Protein AF-Q1WA80-F1 (afdb_monomer_lite)

Foldseek 3Di:
DDDDDDDDDDDDDDDDDAFDKAKWFFAADDPQFTWTDDDPDIDTDGPVNDDPQWDWDVPDVNTWTAGPVRPDTGGGGDIDIDGHHD

InterPro domains:
  IPR003029 S1 domain [PF00575] (16-85)
  IPR012340 Nucleic acid-binding, OB-fold [G3DSA:2.40.50.140] (18-86)
  IPR012340 Nucleic acid-binding, OB-fold [SSF50249] (15-86)
  IPR045113 RNA polymerase subunit Rpb7-like [PTHR12709] (4-86)

Organism: Ictalurus punctatus (NCBI:txid7998)

Sequence (86 aa):
SKSLYPVKYKAIVFRPFKGEVVDAVVTQVNKVGLFTEIGPMSCFISRHSIPSEMEFDPNSNPPCYKTVDEDVVIQQEDEIRLKIVG

Radius of gyration: 18.7 Å; chains: 1; bounding box: 37×24×69 Å

Secondary structure (DSSP, 8-state):
-----------------TT-EEEEEEEEEETTEEEEEETTEEEEEEGGGS-TTEEEESSSSS-EEEETTSS-EE-TT-EEEEE---

Structure (mmCIF, N/CA/C/O backbone):
data_AF-Q1WA80-F1
#
_entry.id   AF-Q1WA80-F1
#
loop_
_atom_site.group_PDB
_atom_site.id
_atom_site.type_symbol
_atom_site.label_atom_id
_atom_site.label_alt_id
_atom_site.label_comp_id
_atom_site.label_asym_id
_atom_site.label_entity_id
_atom_site.label_seq_id
_atom_site.pdbx_PDB_ins_code
_atom_site.Cartn_x
_atom_site.Cartn_y
_atom_site.Cartn_z
_atom_site.occupancy
_atom_site.B_iso_or_equiv
_atom_site.auth_seq_id
_atom_site.auth_comp_id
_atom_site.auth_asym_id
_atom_site.auth_atom_id
_atom_site.pdbx_PDB_model_num
ATOM 1 N N . SER A 1 1 ? -11.454 12.143 49.622 1.00 71.81 1 SER A N 1
ATOM 2 C CA . SER A 1 1 ? -11.977 10.955 48.915 1.00 71.81 1 SER A CA 1
ATOM 3 C C . SER A 1 1 ? -11.743 11.144 47.422 1.00 71.81 1 SER A C 1
ATOM 5 O O . SER A 1 1 ? -11.950 12.245 46.931 1.00 71.81 1 SER A O 1
ATOM 7 N N . LYS A 1 2 ? -11.246 10.136 46.696 1.00 74.44 2 LYS A N 1
ATOM 8 C CA . LYS A 1 2 ? -11.204 10.171 45.222 1.00 74.44 2 LYS A CA 1
ATOM 9 C C . LYS A 1 2 ? -12.484 9.513 44.706 1.00 74.44 2 LYS A C 1
ATOM 11 O O . LYS A 1 2 ? -12.761 8.383 45.096 1.00 74.44 2 LYS A O 1
ATOM 16 N N . SER A 1 3 ? -13.237 10.208 43.859 1.00 82.31 3 SER A N 1
ATOM 17 C CA . SER A 1 3 ? -14.408 9.651 43.173 1.00 82.31 3 SER A CA 1
ATOM 18 C C . SER A 1 3 ? -14.008 9.186 41.775 1.00 82.31 3 SER A C 1
ATOM 20 O O . SER A 1 3 ? -13.255 9.877 41.089 1.00 82.31 3 SER A O 1
ATOM 22 N N . LEU A 1 4 ? -14.502 8.021 41.358 1.00 92.81 4 LEU A N 1
ATOM 23 C CA . LEU A 1 4 ? -14.241 7.426 40.049 1.00 92.81 4 LEU A CA 1
ATOM 24 C C . LEU A 1 4 ? -15.577 7.237 39.328 1.00 92.81 4 LEU A C 1
ATOM 26 O O . LEU A 1 4 ? -16.494 6.636 39.884 1.00 92.81 4 LEU A O 1
ATOM 30 N N . TYR A 1 5 ? -15.683 7.760 38.106 1.00 94.94 5 TYR A N 1
ATOM 31 C CA . TYR A 1 5 ? -16.917 7.747 37.319 1.00 94.94 5 TYR A CA 1
ATOM 32 C C . TYR A 1 5 ? -16.689 6.998 36.001 1.00 94.94 5 TYR A C 1
ATOM 34 O O . TYR A 1 5 ? -15.989 7.510 35.127 1.00 94.94 5 TYR A O 1
ATOM 42 N N . PRO A 1 6 ? -17.239 5.785 35.834 1.00 94.06 6 PRO A N 1
ATOM 43 C CA . PRO A 1 6 ? -17.123 5.056 34.579 1.00 94.06 6 PRO A CA 1
ATOM 44 C C . PRO A 1 6 ? -17.996 5.710 33.502 1.00 94.06 6 PRO A C 1
ATOM 46 O O . PRO A 1 6 ? -19.203 5.865 33.679 1.00 94.06 6 PRO A O 1
ATOM 49 N N . VAL A 1 7 ? -17.393 6.056 32.363 1.00 96.75 7 VAL A N 1
ATOM 50 C CA . VAL A 1 7 ? -18.091 6.641 31.210 1.00 96.75 7 VAL A CA 1
ATOM 51 C C . VAL A 1 7 ? -18.117 5.640 30.062 1.00 96.75 7 VAL A C 1
ATOM 53 O O . VAL A 1 7 ? -17.086 5.095 29.674 1.00 96.75 7 VAL A O 1
ATOM 56 N N . LYS A 1 8 ? -19.307 5.414 29.498 1.00 97.62 8 LYS A N 1
ATOM 57 C CA . LYS A 1 8 ? -19.504 4.630 28.274 1.00 97.62 8 LYS A CA 1
ATOM 58 C C . LYS A 1 8 ? -19.715 5.586 27.106 1.00 97.62 8 LYS A C 1
ATOM 60 O O . LYS A 1 8 ? -20.549 6.480 27.196 1.00 97.62 8 LYS A O 1
ATOM 65 N N . TYR A 1 9 ? -18.995 5.375 26.011 1.00 97.50 9 TYR A N 1
ATOM 66 C CA . TYR A 1 9 ? -19.129 6.155 24.782 1.00 97.50 9 T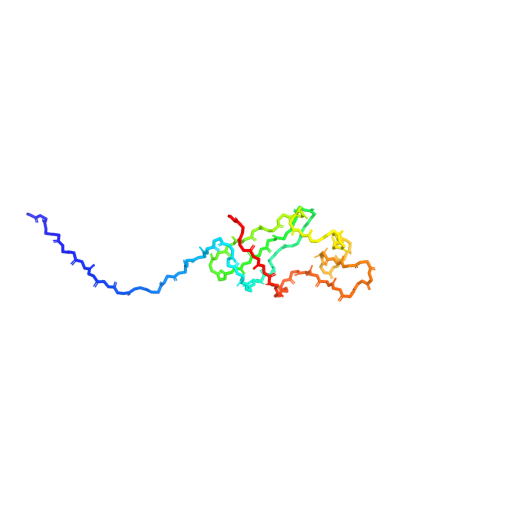YR A CA 1
ATOM 67 C C . TYR A 1 9 ? -18.947 5.249 23.560 1.00 97.50 9 TYR A C 1
ATOM 69 O O . TYR A 1 9 ? -18.399 4.151 23.669 1.00 97.50 9 TYR A O 1
ATOM 77 N N . LYS A 1 10 ? -19.437 5.695 22.400 1.00 97.69 10 LYS A N 1
ATOM 78 C CA . LYS A 1 10 ? -19.129 5.072 21.108 1.00 97.69 10 LYS A CA 1
ATOM 79 C C . LYS A 1 10 ? -17.939 5.798 20.493 1.00 97.69 10 LYS A C 1
ATOM 81 O O . LYS A 1 10 ? -17.887 7.023 20.545 1.00 97.69 10 LYS A O 1
ATOM 86 N N . ALA A 1 11 ? -17.024 5.045 19.900 1.00 97.62 11 ALA A N 1
ATOM 87 C CA . ALA A 1 11 ? -15.856 5.575 19.213 1.00 97.62 11 ALA A CA 1
ATOM 88 C C . ALA A 1 11 ? -15.775 4.989 17.804 1.00 97.62 11 ALA A C 1
ATOM 90 O O . ALA A 1 11 ? -16.131 3.827 17.598 1.00 97.62 11 ALA A O 1
ATOM 91 N N . ILE A 1 12 ? -15.281 5.786 16.859 1.00 97.56 12 ILE A N 1
ATOM 92 C CA . ILE A 1 12 ? -14.786 5.268 15.585 1.00 97.56 12 ILE A CA 1
ATOM 93 C C . ILE A 1 12 ? -13.373 4.759 15.849 1.00 97.56 12 ILE A C 1
ATOM 95 O O . ILE A 1 12 ? -12.562 5.460 16.451 1.00 97.56 12 ILE A O 1
ATOM 99 N N . VAL A 1 13 ? -13.098 3.532 15.427 1.00 96.88 13 VAL A N 1
ATOM 100 C CA . VAL A 1 13 ? -11.788 2.901 15.576 1.00 96.88 13 VAL A CA 1
ATOM 101 C C . VAL A 1 13 ? -11.339 2.367 14.228 1.00 96.88 13 VAL A C 1
ATOM 103 O O . VAL A 1 13 ? -12.150 1.846 13.465 1.00 96.88 13 VAL A O 1
ATOM 106 N N . PHE A 1 14 ? -10.045 2.477 13.953 1.00 96.88 14 PHE A N 1
ATOM 107 C CA . PHE A 1 14 ? -9.412 1.790 12.837 1.00 96.88 14 PHE A CA 1
ATOM 108 C C . PHE A 1 14 ? -8.843 0.465 13.353 1.00 96.88 14 PHE A C 1
ATOM 110 O O . PHE A 1 14 ? -8.014 0.461 14.264 1.00 96.88 14 PHE A O 1
ATOM 117 N N . ARG A 1 15 ? -9.346 -0.662 12.834 1.00 96.00 15 ARG A N 1
ATOM 118 C CA . ARG A 1 15 ? -8.979 -2.009 13.293 1.00 96.00 15 ARG A CA 1
ATOM 119 C C . ARG A 1 15 ? -8.676 -2.921 12.096 1.00 96.00 15 ARG A C 1
ATOM 121 O O . ARG A 1 15 ? -9.549 -3.702 11.721 1.00 96.00 15 ARG A O 1
ATOM 128 N N . PRO A 1 16 ? -7.462 -2.838 11.530 1.00 95.44 16 PRO A N 1
ATOM 129 C CA . PRO A 1 16 ? -7.037 -3.722 10.454 1.00 95.44 16 PRO A CA 1
ATOM 130 C C . PRO A 1 16 ? -7.043 -5.181 10.918 1.00 95.44 16 PRO A C 1
ATOM 132 O O . PRO A 1 16 ? -6.749 -5.472 12.085 1.00 95.44 16 PRO A O 1
ATOM 135 N N . PHE A 1 17 ? -7.372 -6.107 10.019 1.00 96.19 17 PHE A N 1
ATOM 136 C CA . PHE A 1 17 ? -7.387 -7.536 10.337 1.00 96.19 17 PHE A CA 1
ATOM 137 C C . PHE A 1 17 ? -6.684 -8.398 9.289 1.00 96.19 17 PHE A C 1
ATOM 139 O O . PHE A 1 17 ? -6.618 -8.088 8.104 1.00 96.19 17 PHE A O 1
ATOM 146 N N . LYS A 1 18 ? -6.145 -9.536 9.738 1.00 97.06 18 LYS A N 1
ATOM 147 C CA . LYS A 1 18 ? -5.479 -10.497 8.857 1.00 97.06 18 LYS A CA 1
ATOM 148 C C . LYS A 1 18 ? -6.447 -11.005 7.786 1.00 97.06 18 LYS A C 1
ATOM 150 O O . LYS A 1 18 ? -7.530 -11.491 8.103 1.00 97.06 18 LYS A O 1
ATOM 155 N N . GLY A 1 19 ? -6.011 -10.952 6.534 1.00 97.31 19 GLY A N 1
ATOM 156 C CA . GLY A 1 19 ? -6.783 -11.328 5.355 1.00 97.31 19 GLY A CA 1
ATOM 157 C C . GLY A 1 19 ? -7.604 -10.189 4.754 1.00 97.31 19 GLY A C 1
ATOM 158 O O . GLY A 1 19 ? -8.132 -10.373 3.660 1.00 97.31 19 GLY A O 1
ATOM 159 N N . GLU A 1 20 ? -7.693 -9.033 5.418 1.00 97.94 20 GLU A N 1
ATOM 160 C CA . GLU A 1 20 ? -8.348 -7.848 4.868 1.00 97.94 20 GLU A CA 1
ATOM 161 C C . GLU A 1 20 ? -7.599 -7.353 3.631 1.00 97.94 20 GLU A C 1
ATOM 163 O O . GLU A 1 20 ? -6.365 -7.291 3.626 1.00 97.94 20 GLU A O 1
ATOM 168 N N . VAL A 1 21 ? -8.353 -7.023 2.585 1.00 98.44 21 VAL A N 1
ATOM 169 C CA . VAL A 1 21 ? -7.830 -6.387 1.379 1.00 98.44 21 VAL A CA 1
ATOM 170 C C . VAL A 1 21 ? -8.179 -4.910 1.448 1.00 98.44 21 VAL A C 1
ATOM 172 O O . 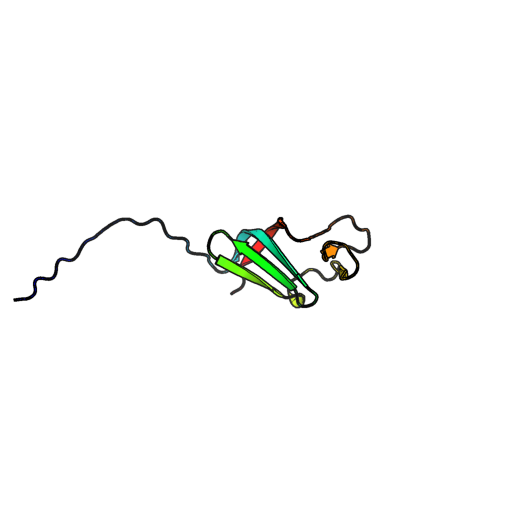VAL A 1 21 ? -9.355 -4.567 1.554 1.00 98.44 21 VAL A O 1
ATOM 175 N N . VAL A 1 22 ? -7.160 -4.060 1.403 1.00 98.25 22 VAL A N 1
ATOM 176 C CA . VAL A 1 22 ? -7.275 -2.611 1.589 1.00 98.25 22 VAL A CA 1
ATOM 177 C C . VAL A 1 22 ? -6.503 -1.878 0.503 1.00 98.25 22 VAL A C 1
ATOM 179 O O . VAL A 1 22 ? -5.540 -2.415 -0.052 1.00 98.25 22 VAL A O 1
ATOM 182 N N . ASP A 1 23 ? -6.928 -0.652 0.225 1.00 98.50 23 ASP A N 1
ATOM 183 C CA . ASP A 1 23 ? -6.182 0.276 -0.616 1.00 98.50 23 ASP A CA 1
ATOM 184 C C . ASP A 1 23 ? -5.168 1.038 0.264 1.00 98.50 23 ASP A C 1
ATOM 186 O O . ASP A 1 23 ? -5.443 1.347 1.430 1.00 98.50 23 ASP A O 1
ATOM 190 N N . ALA A 1 24 ? -3.972 1.276 -0.268 1.00 98.62 24 ALA A N 1
ATOM 191 C CA . ALA A 1 24 ? -2.842 1.874 0.433 1.00 98.62 24 ALA A CA 1
ATOM 192 C C . ALA A 1 24 ? -2.061 2.801 -0.502 1.00 98.62 24 ALA A C 1
ATOM 194 O O . ALA A 1 24 ? -1.999 2.554 -1.705 1.00 98.62 24 ALA A O 1
ATOM 195 N N . VAL A 1 25 ? -1.419 3.821 0.060 1.00 98.81 25 VAL A N 1
ATOM 196 C CA . VAL A 1 25 ? -0.550 4.741 -0.689 1.00 98.81 25 VAL A CA 1
ATOM 197 C C . VAL A 1 25 ? 0.901 4.335 -0.490 1.00 98.81 25 VAL A C 1
ATOM 199 O O . VAL A 1 25 ? 1.335 4.150 0.647 1.00 98.81 25 VAL A O 1
ATOM 202 N N . VAL A 1 26 ? 1.665 4.184 -1.570 1.00 98.81 26 VAL A N 1
ATOM 203 C CA . VAL A 1 26 ? 3.099 3.875 -1.506 1.00 98.81 26 VAL A CA 1
ATOM 204 C C . VAL A 1 26 ? 3.877 5.106 -1.051 1.00 98.81 26 VAL A C 1
ATOM 206 O O . VAL A 1 26 ? 3.902 6.124 -1.731 1.00 98.81 26 VAL A O 1
ATOM 209 N N . THR A 1 27 ? 4.579 5.008 0.076 1.00 98.69 27 THR A N 1
ATOM 210 C CA . THR A 1 27 ? 5.402 6.104 0.615 1.00 98.69 27 THR A CA 1
ATOM 211 C C . THR A 1 27 ? 6.884 5.941 0.307 1.00 98.69 27 THR A C 1
ATOM 213 O O . THR A 1 27 ? 7.620 6.924 0.257 1.00 98.69 27 THR A O 1
ATOM 216 N N . GLN A 1 28 ? 7.350 4.710 0.080 1.00 98.50 28 GLN A N 1
ATOM 217 C CA . GLN A 1 28 ? 8.727 4.456 -0.335 1.00 98.50 28 GLN A CA 1
ATOM 218 C C . GLN A 1 28 ? 8.855 3.130 -1.084 1.00 98.50 28 GLN A C 1
ATOM 220 O O . GLN A 1 28 ? 8.310 2.106 -0.668 1.00 98.50 28 GLN A O 1
ATOM 225 N N . VAL A 1 29 ? 9.678 3.133 -2.132 1.00 98.69 29 VAL A N 1
ATOM 226 C CA . VAL A 1 29 ? 10.076 1.933 -2.873 1.00 98.69 29 VAL A CA 1
ATOM 227 C C . VAL A 1 29 ? 11.564 1.666 -2.683 1.00 98.69 29 VAL A C 1
ATOM 229 O O . VAL A 1 29 ? 12.386 2.577 -2.778 1.00 98.69 29 VAL A O 1
ATOM 232 N N . ASN A 1 30 ? 11.938 0.416 -2.398 1.00 98.06 30 ASN A N 1
ATOM 233 C CA . ASN A 1 30 ? 13.338 0.009 -2.321 1.00 98.06 30 ASN A CA 1
ATOM 234 C C . ASN A 1 30 ? 13.533 -1.486 -2.655 1.00 98.06 30 ASN A C 1
ATOM 236 O O . ASN A 1 30 ? 12.587 -2.260 -2.810 1.00 98.06 30 ASN A O 1
ATOM 240 N N . LYS A 1 31 ? 14.796 -1.928 -2.695 1.00 98.06 31 LYS A N 1
ATOM 241 C CA . LYS A 1 31 ? 15.152 -3.322 -3.016 1.00 98.06 31 LYS A CA 1
ATOM 242 C C . LYS A 1 31 ? 14.605 -4.382 -2.048 1.00 98.06 31 LYS A C 1
ATOM 244 O O . LYS A 1 31 ? 14.590 -5.554 -2.405 1.00 98.06 31 LYS A O 1
ATOM 249 N N . VAL A 1 32 ? 14.239 -4.014 -0.814 1.00 98.31 32 VAL A N 1
ATOM 250 C CA . VAL A 1 32 ? 13.711 -4.973 0.176 1.00 98.31 32 VAL A CA 1
ATOM 251 C C . VAL A 1 32 ? 12.188 -5.077 0.132 1.00 98.31 32 VAL A C 1
ATOM 253 O O . VAL A 1 32 ? 11.645 -6.074 0.614 1.00 98.31 32 VAL A O 1
ATOM 256 N N . GLY A 1 33 ? 11.500 -4.092 -0.454 1.00 98.38 33 GLY A N 1
ATOM 257 C CA . GLY A 1 33 ? 10.047 -4.079 -0.561 1.00 98.38 33 GLY A CA 1
ATOM 258 C C . GLY A 1 33 ? 9.443 -2.689 -0.765 1.00 98.38 33 GLY A C 1
ATOM 259 O O . GLY A 1 33 ? 10.093 -1.769 -1.264 1.00 98.38 33 GLY A O 1
ATOM 260 N N . LEU A 1 34 ? 8.187 -2.556 -0.346 1.00 98.75 34 LEU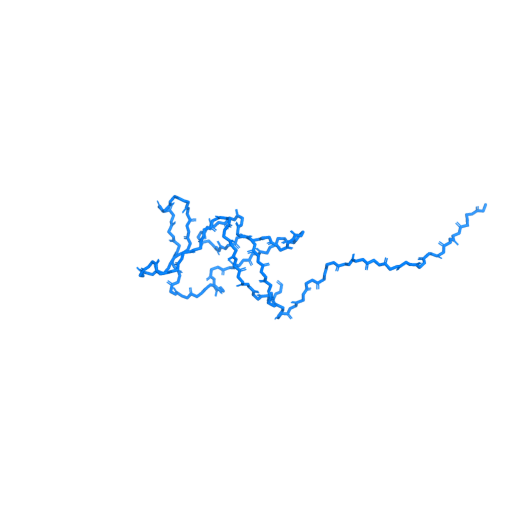 A N 1
ATOM 261 C CA . LEU A 1 34 ? 7.401 -1.325 -0.399 1.00 98.75 34 LEU A CA 1
ATOM 262 C C . LEU A 1 34 ? 7.014 -0.899 1.017 1.00 98.75 34 LEU A C 1
ATOM 264 O O . LEU A 1 34 ? 6.538 -1.723 1.802 1.00 98.75 34 LEU A O 1
ATOM 268 N N . PHE A 1 35 ? 7.174 0.383 1.329 1.00 98.62 35 PHE A N 1
ATOM 269 C CA . PHE A 1 35 ? 6.497 1.010 2.459 1.00 98.62 35 PHE A CA 1
ATOM 270 C C . PHE A 1 35 ? 5.241 1.707 1.956 1.00 98.62 35 PHE A C 1
ATOM 272 O O . PHE A 1 35 ? 5.260 2.373 0.922 1.00 98.62 35 PHE A O 1
ATOM 279 N N . THR A 1 36 ? 4.148 1.517 2.686 1.00 98.75 36 THR A N 1
ATOM 280 C CA . THR A 1 36 ? 2.828 2.044 2.343 1.00 98.75 36 THR A CA 1
ATOM 281 C C . THR A 1 36 ? 2.125 2.588 3.580 1.00 98.75 36 THR A C 1
ATOM 283 O O . THR A 1 36 ? 2.450 2.196 4.705 1.00 98.75 36 THR A O 1
ATOM 286 N N . GLU A 1 37 ? 1.139 3.452 3.376 1.00 98.56 37 GLU A N 1
ATOM 287 C CA . GLU A 1 37 ? 0.242 3.949 4.416 1.00 98.56 37 GLU A CA 1
ATOM 288 C C . GLU A 1 37 ? -1.215 3.585 4.115 1.00 98.56 37 GLU A C 1
ATOM 290 O O . GLU A 1 37 ? -1.699 3.726 2.993 1.00 98.56 37 GLU A O 1
ATOM 295 N N . ILE A 1 38 ? -1.919 3.119 5.148 1.00 98.12 38 ILE A N 1
ATOM 296 C CA . ILE A 1 38 ? -3.356 2.834 5.151 1.00 98.12 38 ILE A CA 1
ATOM 297 C C . ILE A 1 38 ? -3.966 3.708 6.243 1.00 98.12 38 ILE A C 1
ATOM 299 O O . ILE A 1 38 ? -4.048 3.318 7.414 1.00 98.12 38 ILE A O 1
ATOM 303 N N . GLY A 1 39 ? -4.320 4.940 5.875 1.00 96.25 39 GLY A N 1
ATOM 304 C CA . GLY A 1 39 ? -4.676 5.971 6.847 1.00 96.25 39 GLY A CA 1
ATOM 305 C C . GLY A 1 39 ? -3.564 6.133 7.899 1.00 96.25 39 GLY A C 1
ATOM 306 O O . GLY A 1 39 ? -2.440 6.450 7.532 1.00 96.25 39 GLY A O 1
ATOM 307 N N . PRO A 1 40 ? -3.828 5.903 9.200 1.00 96.31 40 PRO A N 1
ATOM 308 C CA . PRO A 1 40 ? -2.829 6.090 10.256 1.00 96.31 40 PRO A CA 1
ATOM 309 C C . PRO A 1 40 ? -1.828 4.929 10.412 1.00 96.31 40 PRO A C 1
ATOM 311 O O . PRO A 1 40 ? -0.981 4.987 11.303 1.00 96.31 40 PRO A O 1
ATOM 314 N N . MET A 1 41 ? -1.951 3.843 9.642 1.00 96.81 41 MET A N 1
ATOM 315 C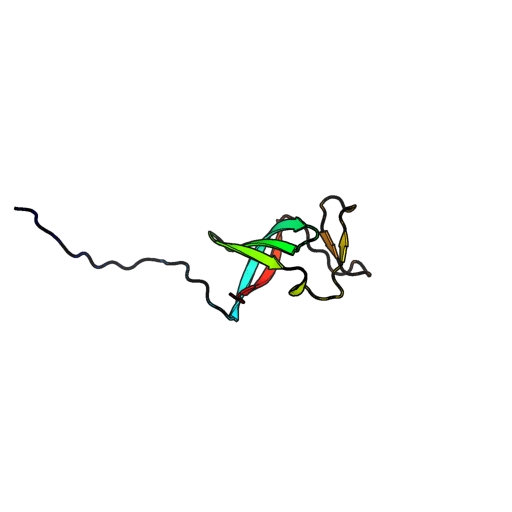 CA . MET A 1 41 ? -1.094 2.662 9.780 1.00 96.81 41 MET A CA 1
ATOM 316 C C . MET A 1 41 ? -0.059 2.581 8.662 1.00 96.81 41 MET A C 1
ATOM 318 O O . MET A 1 41 ? -0.417 2.536 7.489 1.00 96.81 41 MET A O 1
ATOM 322 N N . SER A 1 42 ? 1.213 2.433 9.031 1.00 97.88 42 SER A N 1
ATOM 323 C CA . SER A 1 42 ? 2.269 2.038 8.097 1.00 97.88 42 SER A CA 1
ATOM 324 C C . SER A 1 42 ? 2.248 0.524 7.864 1.00 97.88 42 SER A C 1
ATOM 326 O O . SER A 1 42 ? 2.158 -0.257 8.813 1.00 97.88 42 SER A O 1
ATOM 328 N N . CYS A 1 43 ? 2.375 0.100 6.610 1.00 98.19 43 CYS A N 1
ATOM 329 C CA . CYS A 1 43 ? 2.449 -1.302 6.216 1.00 98.19 43 CYS A CA 1
ATOM 330 C C . CYS A 1 43 ? 3.674 -1.536 5.326 1.00 98.19 43 CYS A C 1
ATOM 332 O O . CYS A 1 43 ? 3.941 -0.774 4.395 1.00 98.19 43 CYS A O 1
ATOM 334 N N . PHE A 1 44 ? 4.423 -2.597 5.625 1.00 98.38 44 PHE A N 1
ATOM 335 C CA . PHE A 1 44 ? 5.576 -3.017 4.837 1.00 98.38 44 PHE A CA 1
ATOM 336 C C . PHE A 1 44 ? 5.248 -4.280 4.039 1.00 98.38 44 PHE A C 1
ATOM 338 O O . PHE A 1 44 ? 4.856 -5.301 4.608 1.00 98.38 44 PHE A O 1
ATOM 345 N N . ILE A 1 45 ? 5.468 -4.227 2.726 1.00 98.69 45 ILE A N 1
ATOM 346 C CA . ILE A 1 45 ? 5.337 -5.368 1.820 1.00 98.69 45 ILE A CA 1
ATOM 347 C C . ILE A 1 45 ? 6.743 -5.841 1.460 1.00 98.69 45 ILE A C 1
ATOM 349 O O . ILE A 1 45 ? 7.438 -5.201 0.675 1.00 98.69 45 ILE A O 1
ATOM 353 N N . SER A 1 46 ? 7.168 -6.972 2.026 1.00 98.31 46 SER A N 1
ATOM 354 C CA . SER A 1 46 ? 8.448 -7.598 1.672 1.00 98.31 46 SER A CA 1
ATOM 355 C C . SER A 1 46 ? 8.490 -7.975 0.190 1.00 98.31 46 SER A C 1
ATOM 357 O O . SER A 1 46 ? 7.499 -8.478 -0.337 1.00 98.31 46 SER A O 1
ATOM 359 N N . ARG A 1 47 ? 9.663 -7.865 -0.452 1.00 98.06 47 ARG A N 1
ATOM 360 C CA . ARG A 1 47 ? 9.911 -8.377 -1.812 1.00 98.06 47 ARG A CA 1
ATOM 361 C C . ARG A 1 47 ? 9.458 -9.827 -2.006 1.00 98.06 47 ARG A C 1
ATOM 363 O O . ARG A 1 47 ? 9.022 -10.174 -3.099 1.00 98.06 47 ARG A O 1
ATOM 370 N N . HIS A 1 48 ? 9.538 -10.660 -0.967 1.00 97.62 48 HIS A N 1
ATOM 371 C CA . HIS A 1 48 ? 9.096 -12.060 -1.016 1.00 97.62 48 HIS A CA 1
ATOM 372 C C . HIS A 1 48 ? 7.573 -12.226 -1.130 1.00 97.62 48 HIS A C 1
ATOM 374 O O . HIS A 1 48 ? 7.107 -13.297 -1.505 1.00 97.62 48 HIS A O 1
ATOM 380 N N . SER A 1 49 ? 6.808 -11.182 -0.809 1.00 98.00 49 SER A N 1
ATOM 381 C CA . SER A 1 49 ? 5.349 -11.128 -0.946 1.00 98.00 49 SER A CA 1
ATOM 382 C C . SER A 1 49 ? 4.895 -10.419 -2.227 1.00 98.00 49 SER A C 1
ATOM 384 O O . SER A 1 49 ? 3.700 -10.404 -2.514 1.00 98.00 49 SER A O 1
ATOM 386 N N . ILE A 1 50 ? 5.824 -9.812 -2.974 1.00 98.06 50 ILE A N 1
ATOM 387 C CA . ILE A 1 50 ? 5.568 -9.165 -4.266 1.00 98.06 50 ILE A CA 1
ATOM 388 C C . ILE A 1 50 ? 5.696 -10.231 -5.368 1.00 98.06 50 ILE A C 1
ATOM 390 O O . ILE A 1 50 ? 6.621 -11.050 -5.285 1.00 98.06 50 ILE A O 1
ATOM 394 N N . PRO A 1 51 ? 4.822 -10.234 -6.395 1.00 97.56 51 PRO A N 1
ATOM 395 C CA . PRO A 1 51 ? 4.927 -11.165 -7.516 1.00 97.56 51 PRO A CA 1
ATOM 396 C C . PRO A 1 51 ? 6.333 -11.211 -8.139 1.00 97.56 51 PRO A C 1
ATOM 398 O O . PRO A 1 51 ? 7.098 -10.242 -8.090 1.00 97.56 51 PRO A O 1
ATOM 401 N N . SER A 1 52 ? 6.723 -12.370 -8.669 1.00 96.81 52 SER A N 1
ATOM 402 C CA . SER A 1 52 ? 8.079 -12.593 -9.192 1.00 96.81 52 SER A CA 1
ATOM 403 C C . SER A 1 52 ? 8.399 -11.724 -10.404 1.00 96.81 52 SER A C 1
ATOM 405 O O . SER A 1 52 ? 9.540 -11.298 -10.536 1.00 96.81 52 SER A O 1
ATOM 407 N N . GLU A 1 53 ? 7.389 -11.440 -11.221 1.00 97.00 53 GLU A N 1
ATOM 408 C CA . GLU A 1 53 ? 7.432 -10.645 -12.447 1.00 97.00 53 GLU A CA 1
ATOM 409 C C . GLU A 1 53 ? 7.697 -9.153 -12.212 1.00 97.00 53 GLU A C 1
ATOM 411 O O . GLU A 1 53 ? 8.062 -8.457 -13.152 1.00 97.00 53 GLU A O 1
ATOM 416 N N . MET A 1 54 ? 7.540 -8.665 -10.977 1.00 98.19 54 MET A N 1
ATOM 417 C CA . MET A 1 54 ? 7.839 -7.282 -10.608 1.00 98.19 54 MET A CA 1
ATOM 418 C C . MET A 1 54 ? 9.302 -7.157 -10.169 1.00 98.19 54 MET A C 1
ATOM 420 O O . MET A 1 54 ? 9.722 -7.708 -9.143 1.00 98.19 54 MET A O 1
ATOM 424 N N . GLU A 1 55 ? 10.082 -6.386 -10.913 1.00 98.00 55 GLU A N 1
ATOM 425 C CA . GLU A 1 55 ? 11.503 -6.158 -10.674 1.00 98.00 55 GLU A CA 1
ATOM 426 C C . GLU A 1 55 ? 11.748 -4.759 -10.110 1.00 98.00 55 GLU A C 1
ATOM 428 O O . GLU A 1 55 ? 11.125 -3.786 -10.526 1.00 98.00 55 GLU A O 1
ATOM 433 N N . PHE A 1 56 ? 12.650 -4.662 -9.130 1.00 98.50 56 PHE A N 1
ATOM 434 C CA . PHE A 1 56 ? 13.045 -3.374 -8.568 1.00 98.50 56 PHE A CA 1
ATOM 435 C C . PHE A 1 56 ? 14.014 -2.670 -9.517 1.00 98.50 56 PHE A C 1
ATOM 437 O O . PHE A 1 56 ? 15.091 -3.201 -9.798 1.00 98.50 56 PHE A O 1
ATOM 444 N N . ASP A 1 57 ? 13.670 -1.455 -9.931 1.00 98.19 57 ASP A N 1
ATOM 445 C CA . ASP A 1 57 ? 14.517 -0.593 -10.746 1.00 98.19 57 ASP A CA 1
ATOM 446 C C . ASP A 1 57 ? 14.999 0.623 -9.928 1.00 98.19 57 ASP A C 1
ATOM 448 O O . ASP A 1 57 ? 14.236 1.572 -9.716 1.00 98.19 57 ASP A O 1
ATOM 452 N N . PRO A 1 58 ? 16.264 0.627 -9.455 1.00 97.88 58 PRO A N 1
ATOM 453 C CA . PRO A 1 58 ? 16.839 1.765 -8.741 1.00 97.88 58 PRO A CA 1
ATOM 454 C C . PRO A 1 58 ? 17.246 2.923 -9.659 1.00 97.88 58 PRO A C 1
ATOM 456 O O . PRO A 1 58 ? 17.577 3.991 -9.149 1.00 97.88 58 PRO A O 1
ATOM 459 N N . ASN A 1 59 ? 17.309 2.698 -10.975 1.00 97.44 59 ASN A N 1
ATOM 460 C CA . ASN A 1 59 ? 17.764 3.692 -11.945 1.00 97.44 59 ASN A CA 1
ATOM 461 C C . ASN A 1 59 ? 16.601 4.525 -12.499 1.00 97.44 59 ASN A C 1
ATOM 463 O O . ASN A 1 59 ? 16.834 5.606 -13.041 1.00 97.44 59 ASN A O 1
ATOM 467 N N . SER A 1 60 ? 15.366 4.037 -12.354 1.00 96.44 60 SER A N 1
ATOM 468 C CA . SER A 1 60 ? 14.163 4.834 -12.582 1.00 96.44 60 SER A CA 1
ATOM 469 C C . SER A 1 60 ? 14.111 6.028 -11.619 1.00 96.44 60 SER A C 1
ATOM 471 O O . SER A 1 60 ? 14.610 5.974 -10.493 1.00 96.44 60 SER A O 1
ATOM 473 N N . ASN A 1 61 ? 13.519 7.133 -12.076 1.00 94.56 61 ASN A N 1
ATOM 474 C CA . ASN A 1 61 ? 13.368 8.358 -11.295 1.00 94.56 61 ASN A CA 1
ATOM 475 C C . ASN A 1 61 ? 11.889 8.789 -11.297 1.00 94.56 61 ASN A C 1
ATOM 477 O O . ASN A 1 61 ? 11.479 9.475 -12.238 1.00 94.56 61 ASN A O 1
ATOM 481 N N . PRO A 1 62 ? 11.091 8.402 -10.285 1.00 95.75 62 PRO A N 1
ATOM 482 C CA . PRO A 1 62 ? 11.492 7.778 -9.014 1.00 95.75 62 PRO A CA 1
ATOM 483 C C . PRO A 1 62 ? 11.804 6.265 -9.117 1.00 95.75 62 PRO A C 1
ATOM 485 O O . PRO A 1 62 ? 11.351 5.614 -10.058 1.00 95.75 62 PRO A O 1
ATOM 488 N N . PRO A 1 63 ? 12.547 5.677 -8.152 1.00 98.12 63 PRO A N 1
ATOM 489 C CA . PRO A 1 63 ? 12.731 4.228 -8.072 1.00 98.12 63 PRO A CA 1
ATOM 490 C C . PRO A 1 63 ? 11.392 3.494 -7.962 1.00 98.12 63 PRO A C 1
ATOM 492 O O . PRO A 1 63 ? 10.497 3.943 -7.242 1.00 98.12 63 PRO A O 1
ATOM 495 N N . CYS A 1 64 ? 11.267 2.349 -8.630 1.00 98.56 64 CYS A N 1
ATOM 496 C CA . CYS A 1 64 ? 9.987 1.651 -8.756 1.00 98.56 64 CYS A CA 1
ATOM 497 C C . CYS A 1 64 ? 10.131 0.121 -8.724 1.00 98.56 64 CYS A C 1
ATOM 499 O O . CYS A 1 64 ? 11.233 -0.426 -8.816 1.00 98.56 64 CYS A O 1
ATOM 501 N N . TYR A 1 65 ? 9.002 -0.571 -8.575 1.00 98.69 65 TYR A N 1
ATOM 502 C CA . TYR A 1 65 ? 8.843 -1.950 -9.033 1.00 98.69 65 TYR A CA 1
ATOM 503 C C . TYR A 1 65 ? 8.082 -1.943 -10.349 1.00 98.69 65 TYR A C 1
ATOM 505 O O . TYR A 1 65 ? 7.043 -1.294 -10.430 1.00 98.69 65 TYR A O 1
ATOM 513 N N . LYS A 1 66 ? 8.546 -2.686 -11.350 1.00 98.31 66 LYS A N 1
ATOM 514 C CA . LYS A 1 66 ? 7.862 -2.773 -12.642 1.00 98.31 66 LYS A CA 1
ATOM 515 C C . LYS A 1 66 ? 7.935 -4.159 -13.258 1.00 98.31 66 LYS A C 1
ATOM 517 O O . LYS A 1 66 ? 8.858 -4.914 -12.958 1.00 98.31 66 LYS A O 1
ATOM 522 N N . THR A 1 67 ? 6.972 -4.492 -14.107 1.00 98.12 67 THR A N 1
ATOM 523 C CA . THR A 1 67 ? 7.065 -5.677 -14.964 1.00 98.12 67 THR A CA 1
ATOM 524 C C . THR A 1 67 ? 8.105 -5.472 -16.067 1.00 98.12 67 THR A C 1
ATOM 526 O O . THR A 1 67 ? 8.451 -4.343 -16.412 1.00 98.12 67 THR A O 1
ATOM 529 N N . VAL A 1 68 ? 8.623 -6.569 -16.627 1.00 95.25 68 VAL A N 1
ATOM 530 C CA . VAL A 1 68 ? 9.641 -6.537 -17.700 1.00 95.25 68 VAL A CA 1
ATOM 531 C C . VAL A 1 68 ? 9.123 -5.857 -18.974 1.00 95.25 68 VAL A C 1
ATOM 533 O O . VAL A 1 68 ? 9.890 -5.211 -19.682 1.00 95.25 68 VAL A O 1
ATOM 536 N N . ASP A 1 69 ? 7.832 -6.008 -19.262 1.00 95.88 69 ASP A N 1
ATOM 537 C CA . ASP A 1 69 ? 7.128 -5.334 -20.361 1.00 95.88 69 ASP A CA 1
ATOM 538 C C . ASP A 1 69 ? 6.725 -3.885 -20.032 1.00 95.88 69 ASP A C 1
ATOM 540 O O . ASP A 1 69 ? 6.249 -3.177 -20.913 1.00 95.88 69 ASP A O 1
ATOM 544 N N . GLU A 1 70 ? 6.960 -3.437 -18.795 1.00 94.25 70 GLU A N 1
ATOM 545 C CA . GLU A 1 70 ? 6.596 -2.119 -18.265 1.00 94.25 70 GLU A CA 1
ATOM 546 C C . GLU A 1 70 ? 5.081 -1.820 -18.253 1.00 94.25 70 GLU A C 1
ATOM 548 O O . GLU A 1 70 ? 4.684 -0.679 -18.017 1.00 94.25 70 GLU A O 1
ATOM 553 N N . ASP A 1 71 ? 4.226 -2.838 -18.424 1.00 96.50 71 ASP A N 1
ATOM 554 C CA . ASP A 1 71 ? 2.761 -2.702 -18.370 1.00 96.50 71 ASP A CA 1
ATOM 555 C C . ASP A 1 71 ? 2.260 -2.287 -16.976 1.00 96.50 71 ASP A C 1
ATOM 557 O O . ASP A 1 71 ? 1.233 -1.612 -16.845 1.00 96.50 71 ASP A O 1
ATOM 561 N N . VAL A 1 72 ? 2.975 -2.686 -15.918 1.00 97.44 72 VAL A N 1
ATOM 562 C CA . VAL A 1 72 ? 2.676 -2.305 -14.534 1.00 97.44 72 VAL A CA 1
ATOM 563 C C . VAL A 1 72 ? 3.910 -1.686 -13.899 1.00 97.44 72 VAL A C 1
ATOM 565 O O . VAL A 1 72 ? 4.981 -2.290 -13.875 1.00 97.44 72 VAL A O 1
ATOM 568 N N . VAL A 1 73 ? 3.734 -0.502 -13.317 1.00 98.25 73 VAL A N 1
ATOM 569 C CA . VAL A 1 73 ? 4.752 0.227 -12.557 1.00 98.25 73 VAL A CA 1
ATOM 570 C C . VAL A 1 73 ? 4.144 0.627 -11.214 1.00 98.25 73 VAL A C 1
ATOM 572 O O . VAL A 1 73 ? 3.011 1.094 -11.168 1.00 98.25 73 VAL A O 1
ATOM 575 N N . ILE A 1 74 ? 4.886 0.407 -10.129 1.00 98.69 74 ILE A N 1
ATOM 576 C CA . ILE A 1 74 ? 4.554 0.833 -8.767 1.00 98.69 74 ILE A CA 1
ATOM 577 C C . ILE A 1 74 ? 5.699 1.702 -8.256 1.00 98.69 74 ILE A C 1
ATOM 579 O O . ILE A 1 74 ? 6.820 1.222 -8.055 1.00 98.69 74 ILE A O 1
ATOM 583 N N . GLN A 1 75 ? 5.410 2.968 -8.005 1.00 98.56 75 GLN A N 1
ATOM 584 C CA . GLN A 1 75 ? 6.342 3.970 -7.506 1.00 98.56 75 GLN A CA 1
ATOM 585 C C . GLN A 1 75 ? 5.748 4.748 -6.325 1.00 98.56 75 GLN A C 1
ATOM 587 O O . GLN A 1 75 ? 4.640 4.478 -5.867 1.00 98.56 75 GLN A O 1
ATOM 592 N N . GLN A 1 76 ? 6.522 5.680 -5.769 1.00 98.56 76 GLN A N 1
ATOM 593 C CA . GLN A 1 76 ? 6.049 6.545 -4.689 1.00 98.56 76 GLN A CA 1
ATOM 594 C C . GLN A 1 76 ? 4.791 7.327 -5.115 1.00 98.56 76 GLN A C 1
ATOM 596 O O . GLN A 1 76 ? 4.717 7.791 -6.250 1.00 98.56 76 GLN A O 1
ATOM 601 N N . GLU A 1 77 ? 3.861 7.506 -4.176 1.00 98.44 77 GLU A N 1
ATOM 602 C CA . GLU A 1 77 ? 2.541 8.142 -4.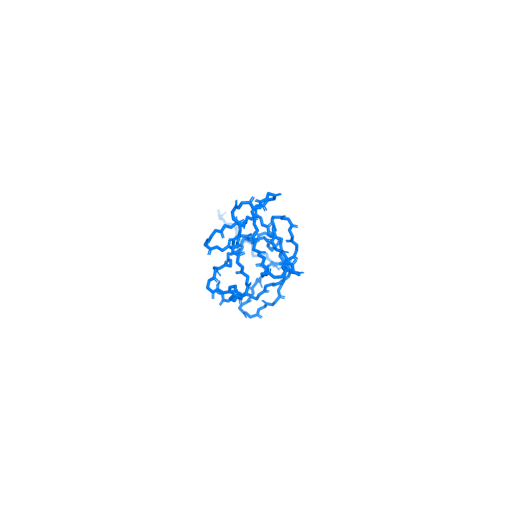316 1.00 98.44 77 GLU A CA 1
ATOM 603 C C . GLU A 1 77 ? 1.489 7.329 -5.088 1.00 98.44 77 GLU A C 1
ATOM 605 O O . GLU A 1 77 ? 0.339 7.758 -5.166 1.00 98.44 77 GLU A O 1
ATOM 610 N N . ASP A 1 78 ? 1.823 6.139 -5.598 1.00 98.62 78 ASP A N 1
ATOM 611 C CA . ASP A 1 78 ? 0.825 5.279 -6.236 1.00 98.62 78 ASP A CA 1
ATOM 612 C C . ASP A 1 78 ? -0.139 4.661 -5.212 1.00 98.62 78 ASP A C 1
ATOM 614 O O . ASP A 1 78 ? 0.243 4.265 -4.104 1.00 98.62 78 ASP A O 1
ATOM 618 N N . GLU A 1 79 ? -1.397 4.513 -5.627 1.00 98.56 79 GLU A N 1
ATOM 619 C CA . GLU A 1 79 ? -2.415 3.760 -4.902 1.00 98.56 79 GLU A CA 1
ATOM 620 C C . GLU A 1 79 ? -2.356 2.283 -5.305 1.00 98.56 79 GLU A C 1
ATOM 622 O O . GLU A 1 79 ? -2.542 1.924 -6.470 1.00 98.56 79 GLU A O 1
ATOM 627 N N . ILE A 1 80 ? -2.129 1.403 -4.330 1.00 98.62 80 ILE A N 1
ATOM 628 C CA . ILE A 1 80 ? -2.096 -0.043 -4.546 1.00 98.62 80 ILE A CA 1
ATOM 629 C C . ILE A 1 80 ? -3.077 -0.763 -3.634 1.00 98.62 80 ILE A C 1
ATOM 631 O O . ILE A 1 80 ? -3.405 -0.311 -2.539 1.00 98.62 80 ILE A O 1
ATOM 635 N N . ARG A 1 81 ? -3.498 -1.952 -4.065 1.00 98.50 81 ARG A N 1
ATOM 636 C CA . ARG A 1 81 ? -4.309 -2.855 -3.254 1.00 98.50 81 ARG A CA 1
ATOM 637 C C . ARG A 1 81 ? -3.441 -3.946 -2.652 1.00 98.50 81 ARG A C 1
ATOM 639 O O . ARG A 1 81 ? -2.753 -4.665 -3.374 1.00 98.50 81 ARG A O 1
ATOM 646 N N . LEU A 1 82 ? -3.513 -4.112 -1.335 1.00 98.25 82 LEU A N 1
ATOM 647 C CA . LEU A 1 82 ? -2.747 -5.124 -0.609 1.00 98.25 82 LEU A CA 1
ATOM 648 C C . LEU A 1 82 ? -3.640 -5.967 0.296 1.00 98.25 82 LEU A C 1
ATOM 650 O O . LEU A 1 82 ? -4.736 -5.562 0.673 1.00 98.25 82 LEU A O 1
ATOM 654 N N . LYS A 1 83 ? -3.148 -7.152 0.663 1.00 98.38 83 LYS A N 1
ATOM 655 C CA . LYS A 1 83 ? -3.773 -8.026 1.659 1.00 98.38 83 LYS A CA 1
ATOM 656 C C . LYS A 1 83 ? -2.934 -8.038 2.931 1.00 98.38 83 LYS A C 1
ATOM 658 O O . LYS A 1 83 ? -1.756 -8.386 2.878 1.00 98.38 83 LYS A O 1
ATOM 663 N N . ILE A 1 84 ? -3.546 -7.743 4.073 1.00 97.81 84 ILE A N 1
ATOM 664 C CA . ILE A 1 84 ? -2.871 -7.753 5.375 1.00 97.81 84 ILE A CA 1
ATOM 665 C C . ILE A 1 84 ? -2.578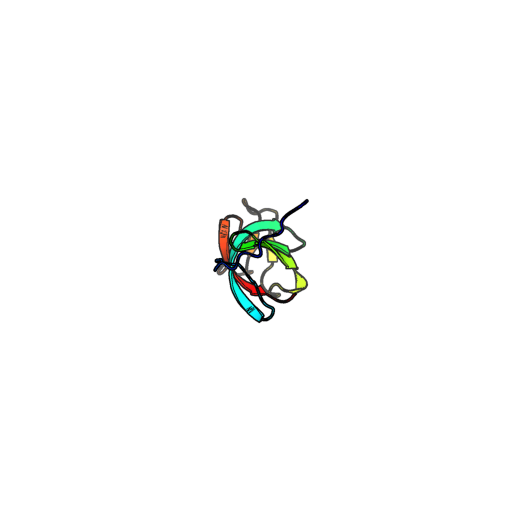 -9.200 5.786 1.00 97.81 84 ILE A C 1
ATOM 667 O O . ILE A 1 84 ? -3.488 -10.023 5.895 1.00 97.81 84 ILE A O 1
ATOM 671 N N . VAL A 1 85 ? -1.309 -9.536 6.020 1.00 96.38 85 VAL A N 1
ATOM 672 C CA . VAL A 1 85 ? -0.883 -10.914 6.344 1.00 96.38 85 VAL A CA 1
ATOM 673 C C . VAL A 1 85 ? -0.522 -11.127 7.817 1.00 96.38 85 VAL A C 1
ATOM 675 O O . VAL A 1 85 ? -0.685 -12.250 8.312 1.00 96.38 85 VAL A O 1
ATOM 678 N N . GLY A 1 86 ? -0.095 -10.079 8.522 1.00 87.94 86 GLY A N 1
ATOM 679 C CA . GLY A 1 86 ? 0.307 -10.101 9.929 1.00 87.94 86 GLY A CA 1
ATOM 680 C C . GLY A 1 86 ? 0.952 -8.795 10.353 1.00 87.94 86 GLY A C 1
ATOM 681 O O . GLY A 1 86 ? 1.433 -8.079 9.448 1.00 87.94 86 GLY A O 1
#

pLDDT: mean 96.71, std 4.3, range [71.81, 98.81]